Protein AF-A0AA39RVF6-F1 (afdb_monomer)

Secondary structure (DSSP, 8-state):
-HHHHHHHTT-S-EEEEPSSSS------S-S-TT--HHHHHT--S-EEEE-HHHHHHHHHHHHTT--------------HHHHHHHHHHHHHHHHHHHTSS---

Structure (mmCIF, N/CA/C/O backbone):
data_AF-A0AA39RVF6-F1
#
_entry.id   AF-A0AA39RVF6-F1
#
loop_
_atom_site.group_PDB
_atom_site.id
_atom_site.type_symbol
_atom_site.label_atom_id
_atom_site.label_alt_id
_atom_site.label_comp_id
_atom_site.label_asym_id
_atom_site.label_entity_id
_atom_site.label_seq_id
_atom_site.pdbx_PDB_ins_code
_atom_site.Cartn_x
_atom_site.Cartn_y
_atom_site.Cartn_z
_atom_site.occupancy
_atom_site.B_iso_or_equiv
_atom_site.auth_seq_id
_atom_site.auth_comp_id
_atom_site.auth_asym_id
_atom_site.auth_atom_id
_atom_site.pdbx_PDB_model_num
ATOM 1 N N . MET A 1 1 ? 10.473 -0.978 9.428 1.00 76.25 1 MET A N 1
ATOM 2 C CA . MET A 1 1 ? 9.932 -2.359 9.537 1.00 76.25 1 MET A CA 1
ATOM 3 C C . MET A 1 1 ? 8.541 -2.607 8.915 1.00 76.25 1 MET A C 1
ATOM 5 O O . MET A 1 1 ? 8.149 -3.766 8.810 1.00 76.25 1 MET A O 1
ATOM 9 N N . LYS A 1 2 ? 7.769 -1.599 8.464 1.00 85.81 2 LYS A N 1
ATOM 10 C CA . LYS A 1 2 ? 6.382 -1.802 7.964 1.00 85.81 2 LYS A CA 1
ATOM 11 C C . LYS A 1 2 ? 6.262 -2.789 6.784 1.00 85.81 2 LYS A C 1
ATOM 13 O O . LYS A 1 2 ? 5.472 -3.728 6.853 1.00 85.81 2 LYS A O 1
ATOM 18 N N . ALA A 1 3 ? 7.057 -2.604 5.728 1.00 86.69 3 ALA A N 1
ATOM 19 C CA . ALA A 1 3 ? 6.993 -3.439 4.524 1.00 86.69 3 ALA A CA 1
ATOM 20 C C . ALA A 1 3 ? 7.437 -4.892 4.773 1.00 86.69 3 ALA A C 1
ATOM 22 O O . ALA A 1 3 ? 6.792 -5.822 4.297 1.00 86.69 3 ALA A O 1
ATOM 23 N N . TRP A 1 4 ? 8.473 -5.096 5.595 1.00 87.38 4 TRP A N 1
ATOM 24 C CA . TRP A 1 4 ? 8.926 -6.429 6.004 1.00 87.38 4 TRP A CA 1
ATOM 25 C C . TRP A 1 4 ? 7.818 -7.233 6.691 1.00 87.38 4 TRP A C 1
ATOM 27 O O . TRP A 1 4 ? 7.553 -8.380 6.327 1.00 87.38 4 TRP A O 1
ATOM 37 N N . ASN A 1 5 ? 7.123 -6.612 7.648 1.00 89.94 5 ASN A N 1
ATOM 38 C CA . ASN A 1 5 ? 6.033 -7.260 8.372 1.00 89.94 5 ASN A CA 1
ATOM 39 C C . ASN A 1 5 ? 4.859 -7.597 7.445 1.00 89.94 5 ASN A C 1
ATOM 41 O O . ASN A 1 5 ? 4.317 -8.698 7.524 1.00 89.94 5 ASN A O 1
ATOM 45 N N . ALA A 1 6 ? 4.500 -6.689 6.532 1.00 91.75 6 ALA A N 1
ATOM 46 C CA . ALA A 1 6 ? 3.460 -6.948 5.539 1.00 91.75 6 ALA A CA 1
ATOM 47 C C . ALA A 1 6 ? 3.828 -8.125 4.620 1.00 91.75 6 ALA A C 1
ATOM 49 O O . ALA A 1 6 ? 3.009 -9.020 4.414 1.00 91.75 6 ALA A O 1
ATOM 50 N N . GLN A 1 7 ? 5.075 -8.183 4.146 1.00 93.50 7 GLN A N 1
ATOM 51 C CA . GLN A 1 7 ? 5.573 -9.288 3.325 1.00 93.50 7 GLN A CA 1
ATOM 52 C C . GLN A 1 7 ? 5.521 -10.626 4.068 1.00 93.50 7 GLN A C 1
ATOM 54 O O . GLN A 1 7 ? 5.035 -11.616 3.526 1.00 93.50 7 GLN A O 1
ATOM 59 N N . LYS A 1 8 ? 5.977 -10.673 5.327 1.00 92.19 8 LYS A N 1
ATOM 60 C CA . LYS A 1 8 ? 5.894 -11.889 6.156 1.00 92.19 8 LYS A CA 1
ATOM 61 C C . LYS A 1 8 ? 4.451 -12.311 6.445 1.00 92.19 8 LYS A C 1
ATOM 63 O O . LYS A 1 8 ? 4.205 -13.499 6.622 1.00 92.19 8 LYS A O 1
ATOM 68 N N . GLY A 1 9 ? 3.512 -11.366 6.438 1.00 94.50 9 GLY A N 1
ATOM 69 C CA . GLY A 1 9 ? 2.071 -11.617 6.513 1.00 94.50 9 GLY A CA 1
ATOM 70 C C . GLY A 1 9 ? 1.424 -12.082 5.202 1.00 94.50 9 GLY A C 1
ATOM 71 O O . GLY A 1 9 ? 0.217 -12.302 5.185 1.00 94.50 9 GLY A O 1
ATOM 72 N N . GLY A 1 10 ? 2.187 -12.226 4.113 1.00 94.81 10 GLY A N 1
ATOM 73 C CA . GLY A 1 10 ? 1.674 -12.662 2.811 1.00 94.81 10 GLY A CA 1
ATOM 74 C C . GLY A 1 10 ? 1.009 -11.556 1.988 1.00 94.81 10 GLY A C 1
ATOM 75 O O . GLY A 1 10 ? 0.287 -11.860 1.039 1.00 94.81 10 GLY A O 1
ATOM 76 N N . ALA A 1 11 ? 1.226 -10.281 2.328 1.00 94.94 11 ALA A N 1
ATOM 77 C CA . ALA A 1 11 ? 0.740 -9.172 1.513 1.00 94.94 11 ALA A CA 1
ATOM 78 C C . ALA A 1 11 ? 1.446 -9.148 0.148 1.00 94.94 11 ALA A C 1
ATOM 80 O O . ALA A 1 11 ? 2.654 -9.352 0.067 1.00 94.94 11 ALA A O 1
ATOM 81 N N . ALA A 1 12 ? 0.700 -8.847 -0.918 1.00 93.75 12 ALA A N 1
ATOM 82 C CA . ALA A 1 12 ? 1.257 -8.690 -2.264 1.00 93.75 12 ALA A CA 1
ATOM 83 C C . ALA A 1 12 ? 1.882 -7.301 -2.501 1.00 93.75 12 ALA A C 1
ATOM 85 O O . ALA A 1 12 ? 2.731 -7.150 -3.371 1.00 93.75 12 ALA A O 1
ATOM 86 N N . ALA A 1 13 ? 1.450 -6.295 -1.737 1.00 92.75 13 ALA A N 1
ATOM 87 C CA . ALA A 1 13 ? 1.946 -4.922 -1.754 1.00 92.75 13 ALA A CA 1
ATOM 88 C C . ALA A 1 13 ? 1.571 -4.226 -0.435 1.00 92.75 13 ALA A C 1
ATOM 90 O O . ALA A 1 13 ? 0.684 -4.694 0.288 1.00 92.75 13 ALA A O 1
ATOM 91 N N . ILE A 1 14 ? 2.211 -3.095 -0.133 1.00 92.50 14 ILE A N 1
ATOM 92 C CA . ILE A 1 14 ? 1.883 -2.257 1.027 1.00 92.50 14 ILE A CA 1
ATOM 93 C C . ILE A 1 14 ? 1.653 -0.800 0.616 1.00 92.50 14 ILE A C 1
ATOM 95 O O . ILE A 1 14 ? 2.479 -0.182 -0.053 1.00 92.50 14 ILE A O 1
ATOM 99 N N . LEU A 1 15 ? 0.536 -0.237 1.082 1.00 92.94 15 LEU A N 1
ATOM 100 C CA . LEU A 1 15 ? 0.300 1.203 1.088 1.00 92.94 15 LEU A CA 1
ATOM 101 C C . LEU A 1 15 ? 0.470 1.720 2.511 1.00 92.94 15 LEU A C 1
ATOM 103 O O . LEU A 1 15 ? -0.203 1.254 3.433 1.00 92.94 15 LEU A O 1
ATOM 107 N N . VAL A 1 16 ? 1.367 2.678 2.694 1.00 91.88 16 VAL A N 1
ATOM 108 C CA . VAL A 1 16 ? 1.564 3.362 3.971 1.00 91.88 16 VAL A CA 1
ATOM 109 C C . VAL A 1 16 ? 0.850 4.698 3.869 1.00 91.88 16 VAL A C 1
ATOM 111 O O . VAL A 1 16 ? 1.192 5.505 3.017 1.00 91.88 16 VAL A O 1
ATOM 114 N N . ALA A 1 17 ? -0.172 4.918 4.693 1.00 92.56 17 ALA A N 1
ATOM 115 C CA . ALA A 1 17 ? -0.851 6.205 4.739 1.00 92.56 17 ALA A CA 1
ATOM 116 C C . ALA A 1 17 ? -0.111 7.167 5.667 1.00 92.56 17 ALA A C 1
ATOM 118 O O . ALA A 1 17 ? 0.282 6.775 6.769 1.00 92.56 17 ALA A O 1
ATOM 119 N N . ASP A 1 18 ? 0.024 8.406 5.211 1.00 91.06 18 ASP A N 1
ATOM 120 C CA . ASP A 1 18 ? 0.468 9.533 6.022 1.00 91.06 18 ASP A CA 1
ATOM 121 C C . ASP A 1 18 ? -0.455 9.734 7.242 1.00 91.06 18 ASP A C 1
ATOM 123 O O . ASP A 1 18 ? -1.658 9.435 7.194 1.00 91.06 18 ASP A O 1
ATOM 127 N N . ASP A 1 19 ? 0.102 10.220 8.348 1.00 91.00 19 ASP A N 1
ATOM 128 C CA . ASP A 1 19 ? -0.631 10.546 9.570 1.00 91.00 19 ASP A CA 1
ATOM 129 C C . ASP A 1 19 ? -1.105 12.008 9.613 1.00 91.00 19 ASP A C 1
ATOM 131 O O . ASP A 1 19 ? -1.997 12.340 10.406 1.00 91.00 19 ASP A O 1
ATOM 135 N N . LYS A 1 20 ? -0.613 12.857 8.701 1.00 88.94 20 LYS A N 1
ATOM 136 C CA . LYS A 1 20 ? -0.969 14.276 8.574 1.00 88.94 20 LYS A CA 1
ATOM 137 C C . LYS A 1 20 ? -1.601 14.607 7.225 1.00 88.94 20 LYS A C 1
ATOM 139 O O . LYS A 1 20 ? -1.516 13.877 6.242 1.00 88.94 20 LYS A O 1
ATOM 144 N N . ILE A 1 21 ? -2.311 15.736 7.192 1.00 90.31 21 ILE A N 1
ATOM 145 C CA . ILE A 1 21 ? -2.839 16.312 5.949 1.00 90.31 21 ILE A CA 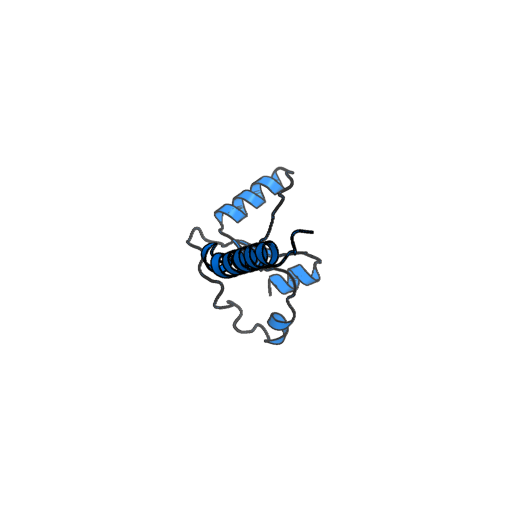1
ATOM 146 C C . ILE A 1 21 ? -1.793 17.292 5.422 1.00 90.31 21 ILE A C 1
ATOM 148 O O . ILE A 1 21 ? -1.863 18.490 5.692 1.00 90.31 21 ILE A O 1
ATOM 152 N N . GLU A 1 22 ? -0.818 16.766 4.691 1.00 86.62 22 GLU A N 1
ATOM 153 C CA . GLU A 1 22 ? 0.276 17.531 4.094 1.00 86.62 22 GLU A CA 1
ATOM 154 C C . GLU A 1 22 ? 0.642 16.987 2.701 1.00 86.62 22 GLU A C 1
ATOM 156 O O . GLU A 1 22 ? 0.173 15.909 2.315 1.00 86.62 22 GLU A O 1
ATOM 161 N N . PRO A 1 23 ? 1.389 17.751 1.879 1.00 85.94 23 PRO A N 1
ATOM 162 C CA . PRO A 1 23 ? 1.960 17.215 0.651 1.00 85.94 23 PRO A CA 1
ATOM 163 C C . PRO A 1 23 ? 2.839 16.004 0.960 1.00 85.94 23 PRO A C 1
ATOM 165 O O . PRO A 1 23 ? 3.614 16.036 1.911 1.00 85.94 23 PRO A O 1
ATOM 168 N N . LEU A 1 24 ? 2.750 14.968 0.122 1.00 82.50 24 LEU A N 1
ATOM 169 C CA . LEU A 1 24 ? 3.620 13.806 0.246 1.00 82.50 24 LEU A CA 1
ATOM 170 C C . LEU A 1 24 ? 5.071 14.238 0.054 1.00 82.50 24 LEU A C 1
ATOM 172 O O . LEU A 1 24 ? 5.454 14.678 -1.032 1.00 82.50 24 LEU A O 1
ATOM 176 N N . ILE A 1 25 ? 5.863 14.107 1.110 1.00 75.75 25 ILE A N 1
ATOM 177 C CA . ILE A 1 25 ? 7.316 14.186 1.022 1.00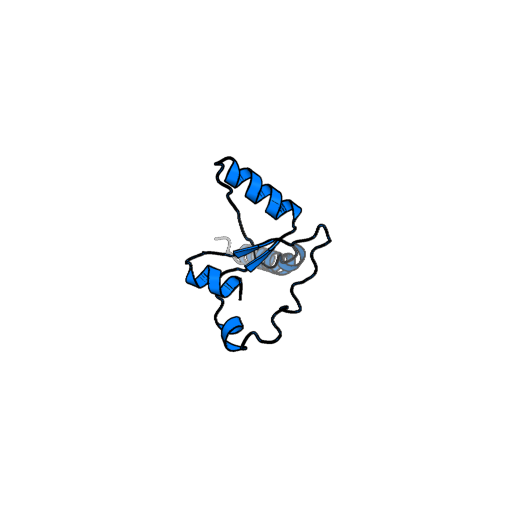 75.75 25 ILE A CA 1
ATOM 178 C C . ILE A 1 25 ? 7.861 12.808 0.646 1.00 75.75 25 ILE A C 1
ATOM 180 O O . ILE A 1 25 ? 7.265 11.777 0.966 1.00 75.75 25 ILE A O 1
ATOM 184 N N . THR A 1 26 ? 8.965 12.781 -0.098 1.00 65.06 26 THR A N 1
ATOM 185 C CA . THR A 1 26 ? 9.643 11.533 -0.443 1.00 65.06 26 THR A CA 1
ATOM 186 C C . THR A 1 26 ? 10.044 10.811 0.837 1.00 65.06 26 THR A C 1
ATOM 188 O O . THR A 1 26 ? 10.499 11.427 1.801 1.00 65.06 26 THR A O 1
ATOM 191 N N . MET A 1 27 ? 9.871 9.488 0.855 1.00 62.34 27 MET A N 1
ATOM 192 C CA . MET A 1 27 ? 10.357 8.637 1.941 1.00 62.34 27 MET A CA 1
ATOM 193 C C . MET A 1 27 ? 11.886 8.478 1.830 1.00 62.34 27 MET A C 1
ATOM 195 O O . MET A 1 27 ? 12.391 7.366 1.718 1.00 62.34 27 MET A O 1
ATOM 199 N N . ASP A 1 28 ? 12.619 9.594 1.776 1.00 57.09 28 ASP A N 1
ATOM 200 C CA . ASP A 1 28 ? 14.073 9.633 1.552 1.00 57.09 28 ASP A CA 1
ATOM 201 C C . ASP A 1 28 ? 14.866 9.270 2.811 1.00 57.09 28 ASP A C 1
ATOM 203 O O . ASP A 1 28 ? 16.024 8.864 2.730 1.00 57.09 28 ASP A O 1
ATOM 207 N N . THR A 1 29 ? 14.239 9.364 3.982 1.00 51.62 29 THR A N 1
ATOM 208 C CA . THR A 1 29 ? 14.833 8.959 5.256 1.00 51.62 29 THR A CA 1
ATOM 209 C C . THR A 1 29 ? 13.917 7.966 5.952 1.00 51.62 29 THR A C 1
ATOM 211 O O . THR A 1 29 ? 12.850 8.373 6.412 1.00 51.62 29 THR A O 1
ATOM 214 N N . PRO A 1 30 ? 14.292 6.678 6.060 1.00 57.28 30 PRO A N 1
ATOM 215 C CA . PRO A 1 30 ? 13.581 5.779 6.954 1.00 57.28 30 PRO A CA 1
ATOM 216 C C . PRO A 1 30 ? 13.707 6.331 8.379 1.00 57.28 30 PRO A C 1
ATOM 218 O O . PRO A 1 30 ? 14.820 6.540 8.856 1.00 57.28 30 PRO A O 1
ATOM 221 N N . GLU A 1 31 ? 12.594 6.555 9.084 1.00 55.91 31 GLU A N 1
ATOM 222 C CA . GLU A 1 31 ? 12.632 7.049 10.474 1.00 55.91 31 GLU A CA 1
ATOM 223 C C . GLU A 1 31 ? 13.246 6.033 11.457 1.00 55.91 31 GLU A C 1
ATOM 225 O O . GLU A 1 31 ? 13.465 6.328 12.631 1.00 55.91 31 GLU A O 1
ATOM 230 N N . GLU A 1 32 ? 13.537 4.820 10.989 1.00 54.62 32 GLU A N 1
ATOM 231 C CA . GLU A 1 32 ? 14.238 3.795 11.746 1.00 54.62 32 GLU A CA 1
ATOM 232 C C . GLU A 1 32 ? 15.749 3.899 11.485 1.00 54.62 32 GLU A C 1
ATOM 234 O O . GLU A 1 32 ? 16.304 3.193 10.646 1.00 54.62 32 GLU A O 1
ATOM 239 N N . GLU A 1 33 ? 16.423 4.742 12.273 1.00 48.72 33 GLU A N 1
ATOM 240 C CA . GLU A 1 33 ? 17.892 4.900 12.350 1.00 48.72 33 GLU A CA 1
ATOM 241 C C . GLU A 1 33 ? 18.645 3.574 12.649 1.00 48.72 33 GLU A C 1
ATOM 243 O O . GLU A 1 33 ? 19.866 3.511 12.564 1.00 48.72 33 GLU A O 1
ATOM 248 N N . ASN A 1 34 ? 17.907 2.499 12.965 1.00 50.38 34 ASN A N 1
ATOM 249 C CA . ASN A 1 34 ? 18.385 1.144 13.263 1.00 50.38 34 ASN A CA 1
ATOM 250 C C . ASN A 1 34 ? 17.771 0.067 12.345 1.00 50.38 34 ASN A C 1
ATOM 252 O O . ASN A 1 34 ? 17.629 -1.088 12.749 1.00 50.38 34 ASN A O 1
ATOM 256 N N . ALA A 1 35 ? 17.336 0.411 11.131 1.00 53.75 35 ALA A N 1
ATOM 257 C CA . ALA A 1 35 ? 17.006 -0.620 10.154 1.00 53.75 35 ALA A CA 1
ATOM 258 C C . ALA A 1 35 ? 18.318 -1.265 9.684 1.00 53.75 35 ALA A C 1
ATOM 260 O O . ALA A 1 35 ? 19.019 -0.687 8.854 1.00 53.75 35 ALA A O 1
ATOM 261 N N . ASP A 1 36 ? 18.662 -2.442 10.230 1.00 55.81 36 ASP A N 1
ATOM 262 C CA . ASP A 1 36 ? 19.793 -3.235 9.735 1.00 55.81 36 ASP A CA 1
ATOM 263 C C . ASP A 1 36 ? 19.718 -3.268 8.202 1.00 55.81 36 ASP A C 1
ATOM 265 O O . ASP A 1 36 ? 18.661 -3.551 7.628 1.00 55.81 36 ASP A O 1
ATOM 269 N N . ALA A 1 37 ? 20.824 -2.950 7.524 1.00 57.22 37 ALA A N 1
ATOM 270 C CA . ALA A 1 37 ? 20.883 -2.861 6.061 1.00 57.22 37 ALA A CA 1
ATOM 271 C C . ALA A 1 37 ? 20.382 -4.144 5.359 1.00 57.22 37 ALA A C 1
ATOM 273 O O . ALA A 1 37 ? 19.978 -4.114 4.196 1.00 57.22 37 ALA A O 1
ATOM 274 N N . GLU A 1 38 ? 20.366 -5.260 6.088 1.00 54.81 38 GLU A N 1
ATOM 275 C CA . GLU A 1 38 ? 19.821 -6.554 5.691 1.00 54.81 38 GLU A CA 1
ATOM 276 C C . GLU A 1 38 ? 18.286 -6.551 5.517 1.00 54.81 38 GLU A C 1
ATOM 278 O O . GLU A 1 38 ? 17.765 -7.257 4.654 1.00 54.81 38 GLU A O 1
ATOM 283 N N . TYR A 1 39 ? 17.535 -5.736 6.268 1.00 56.81 39 TYR A N 1
ATOM 284 C CA . TYR A 1 39 ? 16.074 -5.641 6.129 1.00 56.81 39 TYR A CA 1
ATOM 285 C C . TYR A 1 39 ? 15.654 -4.921 4.849 1.00 56.81 39 TYR A C 1
ATOM 287 O O . TYR A 1 39 ? 14.689 -5.338 4.210 1.00 56.81 39 TYR A O 1
ATOM 295 N N . LEU A 1 40 ? 16.365 -3.858 4.462 1.00 62.53 40 LEU A N 1
ATOM 296 C CA . LEU A 1 40 ? 16.046 -3.096 3.249 1.00 62.53 40 LEU A CA 1
ATOM 297 C C . LEU A 1 40 ? 16.316 -3.912 1.980 1.00 62.53 40 LEU A C 1
ATOM 299 O O . LEU A 1 40 ? 15.545 -3.831 1.030 1.00 62.53 40 LEU A O 1
ATOM 303 N N . GLN A 1 41 ? 17.358 -4.747 1.986 1.00 66.94 41 GLN A N 1
ATOM 304 C CA . GLN A 1 41 ? 17.719 -5.584 0.835 1.00 66.94 41 GLN A CA 1
ATOM 305 C C . GLN A 1 41 ? 16.750 -6.750 0.585 1.00 66.94 41 GLN A C 1
ATOM 307 O O . GLN A 1 41 ? 16.728 -7.296 -0.514 1.00 66.94 41 GLN A O 1
ATOM 312 N N . ASN A 1 42 ? 15.939 -7.132 1.578 1.00 79.88 42 ASN A N 1
ATOM 313 C CA . ASN A 1 42 ? 15.077 -8.316 1.507 1.00 79.88 42 ASN A CA 1
ATOM 314 C C . ASN A 1 42 ? 13.575 -8.002 1.345 1.00 79.88 42 ASN A C 1
ATOM 316 O O . ASN A 1 42 ? 12.745 -8.920 1.362 1.00 79.88 42 ASN A O 1
ATOM 320 N N . ILE A 1 43 ? 13.199 -6.729 1.199 1.00 84.25 43 ILE A N 1
ATOM 321 C CA . ILE A 1 43 ? 11.828 -6.340 0.846 1.00 84.25 43 ILE A CA 1
ATOM 322 C C . ILE A 1 43 ? 11.668 -6.485 -0.669 1.00 84.25 43 ILE A C 1
ATOM 324 O O . ILE A 1 43 ? 12.350 -5.822 -1.443 1.00 84.25 43 ILE A O 1
ATOM 328 N N . THR A 1 44 ? 10.757 -7.358 -1.088 1.00 88.75 44 THR A N 1
ATOM 329 C CA . THR A 1 44 ? 10.474 -7.662 -2.497 1.00 88.75 44 THR A CA 1
ATOM 330 C C . THR A 1 44 ? 9.073 -7.237 -2.926 1.00 88.75 44 THR A C 1
ATOM 332 O O . THR A 1 44 ? 8.794 -7.191 -4.123 1.00 88.75 44 THR A O 1
ATOM 335 N N . ILE A 1 45 ? 8.188 -6.918 -1.976 1.00 90.94 45 ILE A N 1
ATOM 336 C CA . ILE A 1 45 ? 6.846 -6.415 -2.285 1.00 90.94 45 ILE A CA 1
ATOM 337 C C . ILE A 1 45 ? 6.880 -4.914 -2.613 1.00 90.94 45 ILE A C 1
ATOM 339 O O . ILE A 1 45 ? 7.604 -4.163 -1.953 1.00 90.94 45 ILE A O 1
ATOM 343 N N . PRO A 1 46 ? 6.066 -4.438 -3.572 1.00 89.75 46 PRO A N 1
ATOM 344 C CA . PRO A 1 46 ? 5.923 -3.013 -3.833 1.00 89.75 46 PRO A CA 1
ATOM 345 C C . PRO A 1 46 ? 5.433 -2.261 -2.589 1.00 89.75 46 PRO A C 1
ATOM 347 O O . PRO A 1 46 ? 4.487 -2.692 -1.920 1.00 89.75 46 PRO A O 1
ATOM 350 N N . SER A 1 47 ? 6.046 -1.111 -2.309 1.00 88.38 47 SER A N 1
ATOM 351 C CA . SER A 1 47 ? 5.655 -0.214 -1.221 1.00 88.38 47 SER A CA 1
ATOM 352 C C . SER A 1 47 ? 5.437 1.203 -1.732 1.00 88.38 47 SER A C 1
ATOM 354 O O . SER A 1 47 ? 6.319 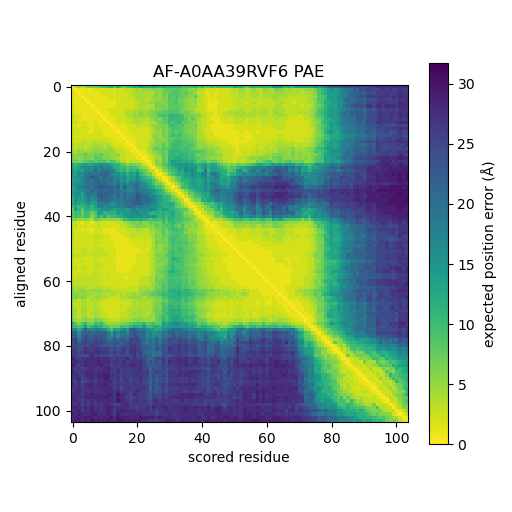1.748 -2.391 1.00 88.38 47 SER A O 1
ATOM 356 N N . ALA A 1 48 ? 4.305 1.815 -1.386 1.00 88.69 48 ALA A N 1
ATOM 357 C CA . ALA A 1 48 ? 4.006 3.203 -1.731 1.00 88.69 48 ALA A CA 1
ATOM 358 C C . ALA A 1 48 ? 3.509 3.989 -0.512 1.00 88.69 48 ALA A C 1
ATOM 360 O O . ALA A 1 48 ? 2.721 3.483 0.292 1.00 88.69 48 ALA A O 1
ATOM 361 N N . LEU A 1 49 ? 3.959 5.239 -0.396 1.00 89.06 49 LEU A N 1
ATOM 362 C CA . LEU A 1 49 ? 3.407 6.218 0.534 1.00 89.06 49 LEU A CA 1
ATOM 363 C C . LEU A 1 49 ? 2.188 6.882 -0.123 1.00 89.06 49 LEU A C 1
ATOM 365 O O . LEU A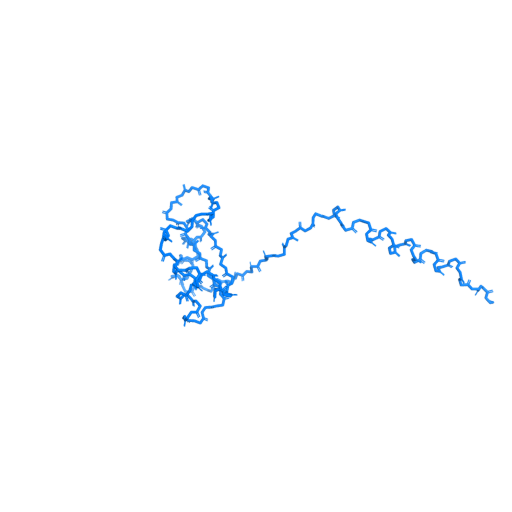 1 49 ? 2.255 7.307 -1.276 1.00 89.06 49 LEU A O 1
ATOM 369 N N . ILE A 1 50 ? 1.070 6.952 0.595 1.00 92.81 50 ILE A N 1
ATOM 370 C CA . ILE A 1 50 ? -0.175 7.581 0.141 1.00 92.81 50 ILE A CA 1
ATOM 371 C C . ILE A 1 50 ? -0.607 8.670 1.116 1.00 92.81 50 ILE A C 1
ATOM 373 O O . ILE A 1 50 ? -0.293 8.617 2.304 1.00 92.81 50 ILE A O 1
ATOM 377 N N . SER A 1 51 ? -1.376 9.645 0.632 1.00 94.06 51 SER A N 1
ATOM 378 C CA . SER A 1 51 ? -1.873 10.717 1.493 1.00 94.06 51 SER A CA 1
ATOM 379 C C . SER A 1 51 ? -2.820 10.177 2.565 1.00 94.06 51 SER A C 1
ATOM 381 O O . SER A 1 51 ? -3.544 9.194 2.353 1.00 94.06 51 SER A O 1
ATOM 383 N N . LYS A 1 52 ? -2.894 10.883 3.697 1.00 94.69 52 LYS A N 1
ATOM 384 C CA . LYS A 1 52 ? -3.869 10.584 4.749 1.00 94.69 52 LYS A CA 1
ATOM 385 C C . LYS A 1 52 ? -5.300 10.553 4.215 1.00 94.69 52 LYS A C 1
ATOM 387 O O . LYS A 1 52 ? -6.064 9.653 4.548 1.00 94.69 52 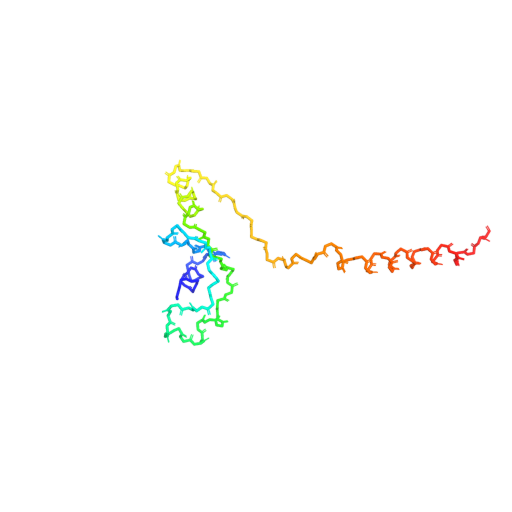LYS A O 1
ATOM 392 N N . SER A 1 53 ? -5.663 11.507 3.355 1.00 96.06 53 SER A N 1
ATOM 393 C CA . SER A 1 53 ? -7.014 11.604 2.790 1.00 96.06 53 SER A CA 1
ATOM 394 C C . SER A 1 53 ? -7.389 10.392 1.932 1.00 96.06 53 SER A C 1
ATOM 396 O O . SER A 1 53 ? -8.517 9.899 2.030 1.00 96.06 53 SER A O 1
ATOM 398 N N . LEU A 1 54 ? -6.451 9.872 1.132 1.00 96.38 54 LEU A N 1
ATOM 399 C CA . LEU A 1 54 ? -6.660 8.648 0.362 1.00 96.38 54 LEU A CA 1
ATOM 400 C C . LEU A 1 54 ? -6.766 7.433 1.291 1.00 96.38 54 LEU A C 1
ATOM 402 O O . LEU A 1 54 ? -7.700 6.643 1.158 1.00 96.38 54 LEU A O 1
ATOM 406 N N . GLY A 1 55 ? -5.870 7.321 2.275 1.00 96.56 55 GLY A N 1
ATOM 407 C CA . GLY A 1 55 ? -5.904 6.249 3.273 1.00 96.56 55 GLY A CA 1
ATOM 408 C C . GLY A 1 55 ? -7.213 6.210 4.070 1.00 96.56 55 GLY A C 1
ATOM 409 O O . GLY A 1 55 ? -7.796 5.140 4.248 1.00 96.56 55 GLY A O 1
ATOM 410 N N . ASP A 1 56 ? -7.714 7.366 4.504 1.00 97.62 56 ASP A N 1
ATOM 411 C CA . ASP A 1 56 ? -8.988 7.491 5.219 1.00 97.62 56 ASP A CA 1
ATOM 412 C C . ASP A 1 56 ? -10.180 7.116 4.327 1.00 97.62 56 ASP A C 1
ATOM 414 O O . ASP A 1 56 ? -11.109 6.448 4.784 1.00 97.62 56 ASP A O 1
ATOM 418 N N . SER A 1 57 ? -10.136 7.482 3.042 1.00 97.44 57 SER A N 1
ATOM 419 C CA . SER A 1 57 ? -11.176 7.120 2.070 1.00 97.44 57 SER A CA 1
ATOM 420 C C . SER A 1 57 ? -11.235 5.607 1.842 1.00 97.44 57 SER A C 1
ATOM 422 O O . SER A 1 57 ? -12.316 5.022 1.902 1.00 97.44 57 SER A O 1
ATOM 424 N N . ILE A 1 58 ? -10.077 4.953 1.678 1.00 97.62 58 ILE A N 1
ATOM 425 C CA . ILE A 1 58 ? -9.977 3.490 1.552 1.00 97.62 58 ILE A CA 1
ATOM 426 C C . ILE A 1 58 ? -10.520 2.809 2.811 1.00 97.62 58 ILE A C 1
ATOM 428 O O . ILE A 1 58 ? -11.368 1.923 2.715 1.00 97.62 58 ILE A O 1
ATOM 432 N N . LYS A 1 59 ? -10.076 3.242 4.000 1.00 96.81 59 LYS A N 1
ATOM 433 C CA . LYS A 1 59 ? -10.559 2.695 5.278 1.00 96.81 59 LYS A CA 1
ATOM 434 C C . LYS A 1 59 ? -12.074 2.809 5.388 1.00 96.81 59 LYS A C 1
ATOM 436 O O . LYS A 1 59 ? -12.719 1.830 5.746 1.00 96.81 59 LYS A O 1
ATOM 441 N N . LYS A 1 60 ? -12.642 3.967 5.043 1.00 97.81 60 LYS A N 1
ATOM 442 C CA . LYS A 1 60 ? -14.089 4.197 5.086 1.00 97.81 60 LYS A CA 1
ATOM 443 C C . LYS A 1 60 ? -14.853 3.216 4.189 1.00 97.81 60 LYS A C 1
ATOM 445 O O . LYS A 1 60 ? -15.788 2.585 4.678 1.00 97.81 60 LYS A O 1
ATOM 450 N N . SER A 1 61 ? -14.440 3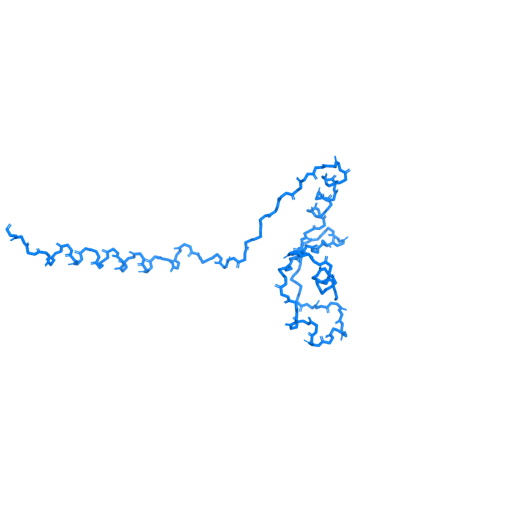.040 2.932 1.00 97.62 61 SER A N 1
ATOM 451 C CA . SER A 1 61 ? -15.060 2.064 2.018 1.00 97.62 61 SER A CA 1
ATOM 452 C C . SER A 1 61 ? -14.970 0.632 2.552 1.00 97.62 61 SER A C 1
ATOM 454 O O . SER A 1 61 ? -15.983 -0.062 2.629 1.00 97.62 61 SER A O 1
ATOM 456 N N . LEU A 1 62 ? -13.795 0.214 3.034 1.00 97.38 62 LEU A N 1
ATOM 457 C CA . LEU A 1 62 ? -13.608 -1.126 3.604 1.00 97.38 62 LEU A CA 1
ATOM 458 C C . LEU A 1 62 ? -14.473 -1.351 4.855 1.00 97.38 62 LEU A C 1
ATOM 460 O O . LEU A 1 62 ? -15.080 -2.409 5.000 1.00 97.38 62 LEU A O 1
ATOM 464 N N . THR A 1 63 ? -14.590 -0.356 5.743 1.00 97.69 63 THR A N 1
ATOM 465 C CA . THR A 1 63 ? -15.487 -0.445 6.913 1.00 97.69 63 THR A CA 1
ATOM 466 C C . THR A 1 63 ? -16.964 -0.503 6.532 1.00 97.69 63 THR A C 1
ATOM 468 O O . THR A 1 63 ? -17.766 -1.034 7.295 1.00 97.69 63 THR A O 1
ATOM 471 N N . GLY A 1 64 ? -17.322 0.008 5.351 1.00 96.62 64 GLY A N 1
ATOM 472 C CA . GLY A 1 64 ? -18.658 -0.114 4.768 1.00 96.62 64 GLY A CA 1
ATOM 473 C C . GLY A 1 64 ? -18.945 -1.483 4.142 1.00 96.62 64 GLY A C 1
ATOM 474 O O . GLY A 1 64 ? -20.061 -1.707 3.685 1.00 96.62 64 GLY A O 1
ATOM 475 N N . GLY A 1 65 ? -17.969 -2.400 4.121 1.00 97.38 65 GLY A N 1
ATOM 476 C CA . GLY A 1 65 ? -18.087 -3.715 3.486 1.00 97.38 65 GLY A CA 1
ATOM 477 C C . GLY A 1 65 ? -17.844 -3.705 1.974 1.00 97.38 65 GLY A C 1
ATOM 478 O O . GLY A 1 65 ? -18.084 -4.712 1.311 1.00 97.38 65 GLY A O 1
ATOM 479 N N . GLU A 1 66 ? -17.374 -2.587 1.417 1.00 97.38 66 GLU A N 1
ATOM 480 C CA . GLU A 1 66 ? -17.030 -2.482 0.001 1.00 97.38 66 GLU A CA 1
ATOM 481 C C . GLU A 1 66 ? -15.662 -3.117 -0.273 1.00 97.38 66 GLU A C 1
ATOM 483 O O . GLU A 1 66 ? -14.749 -3.063 0.554 1.00 97.38 66 GLU A O 1
ATOM 488 N N . MET A 1 67 ? -15.488 -3.676 -1.471 1.00 96.12 67 MET A N 1
ATOM 489 C CA . MET A 1 67 ? -14.163 -4.042 -1.969 1.00 96.12 67 MET A CA 1
ATOM 490 C C . MET A 1 67 ? -13.521 -2.850 -2.671 1.00 96.12 67 MET A C 1
ATOM 492 O O . MET A 1 67 ? -14.132 -2.223 -3.535 1.00 96.12 67 MET A O 1
ATOM 496 N N . VAL A 1 68 ? -12.258 -2.586 -2.346 1.00 95.88 68 VAL A N 1
ATOM 497 C CA . VAL A 1 68 ? -11.445 -1.565 -3.012 1.00 95.88 68 VAL A CA 1
ATOM 498 C C . VAL A 1 68 ? -10.435 -2.263 -3.917 1.00 95.88 68 VAL A C 1
ATOM 500 O O . VAL A 1 68 ? -9.577 -2.999 -3.435 1.00 95.88 68 VAL A O 1
ATOM 503 N N . ASN A 1 69 ? -10.535 -2.033 -5.227 1.00 94.75 69 ASN A N 1
ATOM 504 C CA . ASN A 1 69 ? -9.566 -2.530 -6.202 1.00 94.75 69 ASN A CA 1
ATOM 505 C C . ASN A 1 69 ? -8.535 -1.444 -6.525 1.00 94.75 69 ASN A C 1
ATOM 507 O O . ASN A 1 69 ? -8.906 -0.294 -6.758 1.00 94.75 69 ASN A O 1
ATOM 511 N N . MET A 1 70 ? -7.253 -1.804 -6.564 1.00 91.56 70 MET A N 1
ATOM 512 C CA . MET A 1 70 ? -6.156 -0.861 -6.791 1.00 91.56 70 MET A CA 1
ATOM 513 C C . MET A 1 70 ? -5.212 -1.394 -7.863 1.00 91.56 70 MET A C 1
ATOM 515 O O . MET A 1 70 ? -4.857 -2.569 -7.851 1.00 91.56 70 MET A O 1
ATOM 519 N N . ASN A 1 71 ? -4.797 -0.511 -8.770 1.00 91.62 71 ASN A N 1
ATOM 520 C CA . ASN A 1 71 ? -3.750 -0.782 -9.746 1.00 91.62 71 ASN A CA 1
ATOM 521 C C . ASN A 1 71 ? -2.512 0.035 -9.373 1.00 91.62 71 ASN A C 1
ATOM 523 O O . ASN A 1 71 ? -2.617 1.248 -9.192 1.00 91.62 71 ASN A O 1
ATOM 527 N N . LEU A 1 72 ? -1.364 -0.627 -9.252 1.00 89.19 72 LEU A N 1
ATOM 528 C CA . LEU A 1 72 ? -0.079 0.014 -8.994 1.00 89.19 72 LEU A CA 1
ATOM 529 C C . LEU A 1 72 ? 0.750 -0.062 -10.268 1.00 89.19 72 LEU A C 1
ATOM 531 O O . LEU A 1 72 ? 1.047 -1.153 -10.745 1.00 89.19 72 LEU A O 1
ATOM 535 N N . ASP A 1 73 ? 1.094 1.100 -10.807 1.00 86.69 73 ASP A N 1
ATOM 536 C CA . ASP A 1 73 ? 1.918 1.223 -12.000 1.00 86.69 73 ASP A CA 1
ATOM 537 C C . ASP A 1 73 ? 3.238 1.897 -11.620 1.00 86.69 73 ASP A C 1
ATOM 539 O 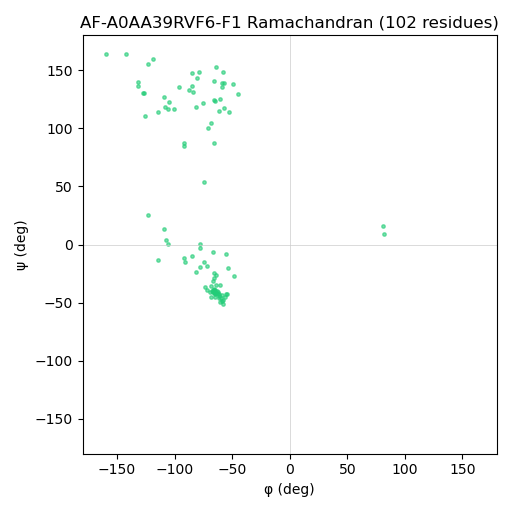O . ASP A 1 73 ? 3.263 3.040 -11.168 1.00 86.69 73 ASP A O 1
ATOM 543 N N . TRP A 1 74 ? 4.321 1.136 -11.742 1.00 77.19 74 TRP A N 1
ATOM 544 C CA . TRP A 1 74 ? 5.706 1.550 -11.495 1.00 77.19 74 TRP A CA 1
ATOM 545 C C . TRP A 1 74 ? 6.497 1.642 -12.797 1.00 77.19 74 TRP A C 1
ATOM 547 O O . TRP A 1 74 ? 7.729 1.680 -12.779 1.00 77.19 74 TRP A O 1
ATOM 557 N N . THR A 1 75 ? 5.819 1.613 -13.945 1.00 81.44 75 THR A N 1
ATOM 558 C CA . THR A 1 75 ? 6.495 1.932 -15.192 1.00 81.44 75 THR A CA 1
ATOM 559 C C . THR A 1 75 ? 6.918 3.394 -15.130 1.00 81.44 75 THR A C 1
ATOM 561 O O . THR A 1 75 ? 6.109 4.289 -14.890 1.00 81.44 75 THR A O 1
ATOM 564 N N . GLU A 1 76 ? 8.217 3.639 -15.310 1.00 64.12 76 GLU A N 1
ATOM 565 C CA . GLU A 1 76 ? 8.695 4.975 -15.641 1.00 64.12 76 GLU A CA 1
ATOM 566 C C . GLU A 1 76 ? 7.887 5.422 -16.855 1.00 64.12 76 GLU A C 1
ATOM 568 O O . GLU A 1 76 ? 7.966 4.801 -17.923 1.00 64.12 76 GLU A O 1
ATOM 573 N N . ALA A 1 77 ? 7.056 6.450 -16.681 1.00 59.25 77 ALA A N 1
ATOM 574 C CA . ALA A 1 77 ? 6.329 7.045 -17.782 1.00 59.25 77 ALA A CA 1
ATOM 575 C C . ALA A 1 77 ? 7.373 7.689 -18.693 1.00 59.25 77 ALA A C 1
ATOM 577 O O . ALA A 1 77 ? 7.712 8.859 -18.536 1.00 59.25 77 ALA A O 1
ATOM 578 N N . LEU A 1 78 ? 7.924 6.912 -19.628 1.00 56.69 78 LEU A N 1
ATOM 579 C CA . LEU A 1 78 ? 8.777 7.442 -20.675 1.00 56.69 78 LEU A CA 1
ATOM 580 C C . LEU A 1 78 ? 7.932 8.491 -21.400 1.00 56.69 78 LEU A C 1
ATOM 582 O O . LEU A 1 78 ? 6.883 8.127 -21.948 1.00 56.69 78 LEU A O 1
ATOM 586 N N . PRO A 1 79 ? 8.317 9.784 -21.395 1.00 62.00 79 PRO A N 1
ATOM 587 C CA . PRO A 1 79 ? 7.570 10.783 -22.134 1.00 62.00 79 PRO A CA 1
ATOM 588 C C . PRO A 1 79 ? 7.348 10.278 -23.556 1.00 62.00 79 PRO A C 1
ATOM 590 O O . PRO A 1 79 ? 8.275 9.746 -24.166 1.00 62.00 79 PRO A O 1
ATOM 593 N N . LEU A 1 80 ? 6.140 10.468 -24.100 1.00 58.94 80 LEU A N 1
ATOM 594 C CA . LEU A 1 80 ? 5.795 10.065 -25.473 1.00 58.94 80 LEU A CA 1
ATOM 595 C C . LEU A 1 80 ? 6.863 10.534 -26.492 1.00 58.94 80 LEU A C 1
ATOM 597 O O . LEU A 1 80 ? 7.093 9.897 -27.517 1.00 58.94 80 LEU A O 1
ATOM 601 N N . LEU A 1 81 ? 7.565 11.625 -26.160 1.00 60.59 81 LEU A N 1
ATOM 602 C CA . LEU A 1 81 ? 8.702 12.178 -26.889 1.00 60.59 81 LEU A CA 1
ATOM 603 C C . LEU A 1 81 ? 9.912 11.228 -27.025 1.00 60.59 81 LEU A C 1
ATOM 605 O O . LEU A 1 81 ? 10.574 11.253 -28.058 1.00 60.59 81 LEU A O 1
ATOM 60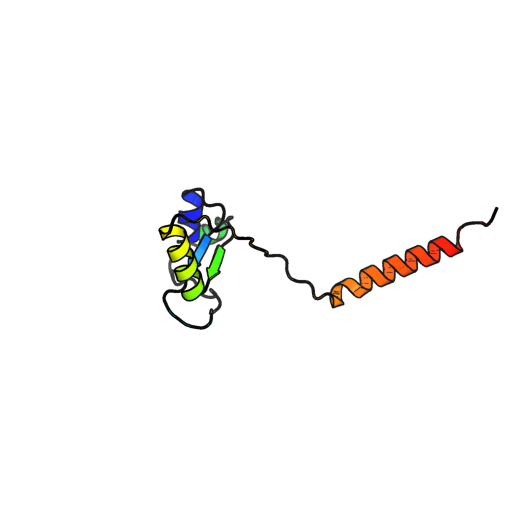9 N N . LEU A 1 82 ? 10.202 10.381 -26.030 1.00 58.50 82 LEU A N 1
ATOM 610 C CA . LEU A 1 82 ? 11.315 9.418 -26.060 1.00 58.50 82 LEU A CA 1
ATOM 611 C C . LEU A 1 82 ? 11.050 8.217 -26.979 1.00 58.50 82 LEU A C 1
ATOM 613 O O . LEU A 1 82 ? 11.990 7.513 -27.338 1.00 58.50 82 LEU A O 1
ATOM 617 N N . LEU A 1 83 ? 9.802 7.992 -27.402 1.00 59.53 83 LEU A N 1
ATOM 618 C CA . LEU A 1 83 ? 9.444 6.913 -28.333 1.00 59.53 83 LEU A CA 1
ATOM 619 C C . LEU A 1 83 ? 9.485 7.349 -29.808 1.00 59.53 83 LEU A C 1
ATOM 621 O O . LEU A 1 83 ? 9.530 6.498 -30.695 1.00 59.53 83 LEU A O 1
ATOM 625 N N . LEU A 1 84 ? 9.528 8.655 -30.097 1.00 65.38 84 LEU A N 1
ATOM 626 C CA . LEU A 1 84 ? 9.589 9.178 -31.469 1.00 65.38 84 LEU A CA 1
ATOM 627 C C . LEU A 1 84 ? 10.769 8.634 -32.302 1.00 65.38 84 LEU A C 1
ATOM 629 O O . LEU A 1 84 ? 10.525 8.278 -33.456 1.00 65.38 84 LEU A O 1
ATOM 633 N N . PRO A 1 85 ? 12.009 8.502 -31.782 1.00 65.69 85 PRO A N 1
ATOM 634 C CA . PRO A 1 85 ? 13.131 8.012 -32.587 1.00 65.69 85 PRO A CA 1
ATOM 635 C C . PRO A 1 85 ? 12.913 6.577 -33.089 1.00 65.69 85 PRO A C 1
ATOM 637 O O . PRO A 1 85 ? 13.118 6.299 -34.269 1.00 65.69 85 PRO A O 1
ATOM 640 N N . LEU A 1 86 ? 12.404 5.691 -32.222 1.00 61.56 86 LEU A N 1
ATOM 641 C CA . LEU A 1 86 ? 12.122 4.286 -32.543 1.00 61.56 86 LEU A CA 1
ATOM 642 C C . LEU A 1 86 ? 11.015 4.138 -33.596 1.00 61.56 86 LEU A C 1
ATOM 644 O O . LEU A 1 86 ? 11.121 3.306 -34.498 1.00 61.56 86 LEU A O 1
ATOM 648 N N . PHE A 1 87 ? 9.968 4.965 -33.528 1.00 59.03 87 PHE A N 1
ATOM 649 C CA . PHE A 1 87 ? 8.890 4.942 -34.522 1.00 59.03 87 PHE A CA 1
ATOM 650 C C . PHE A 1 87 ? 9.307 5.548 -35.868 1.00 59.03 87 PHE A C 1
ATOM 652 O O . PHE A 1 87 ? 8.913 5.029 -36.914 1.00 59.03 87 PHE A O 1
ATOM 659 N N . VAL A 1 88 ? 10.132 6.601 -35.868 1.00 63.34 88 VAL A N 1
ATOM 660 C CA . VAL A 1 88 ? 10.681 7.191 -37.101 1.00 63.34 88 VAL A CA 1
ATOM 661 C C . VAL A 1 88 ? 11.597 6.196 -37.812 1.00 63.34 88 VAL A C 1
ATOM 663 O O . VAL A 1 88 ? 11.494 6.032 -39.028 1.00 63.34 88 VAL A O 1
ATOM 666 N N . GLU A 1 89 ? 12.444 5.482 -37.075 1.00 65.88 89 GLU A N 1
ATOM 667 C CA . GLU A 1 89 ? 13.356 4.492 -37.649 1.00 65.88 89 GLU A CA 1
ATOM 668 C C . GLU A 1 89 ? 12.608 3.260 -38.178 1.00 65.88 89 GLU A C 1
ATOM 670 O O . GLU A 1 89 ? 12.869 2.814 -39.297 1.00 65.88 89 GLU A O 1
ATOM 675 N N . ALA A 1 90 ? 11.595 2.771 -37.453 1.00 65.62 90 ALA A N 1
ATOM 676 C CA . ALA A 1 90 ? 10.724 1.694 -37.926 1.00 65.62 90 ALA A CA 1
ATOM 677 C C . ALA A 1 90 ? 9.953 2.081 -39.204 1.00 65.62 90 ALA A C 1
ATOM 679 O O . ALA A 1 90 ? 9.880 1.290 -40.151 1.00 65.62 90 ALA A O 1
ATOM 680 N N . ALA A 1 91 ? 9.426 3.308 -39.277 1.00 66.44 91 ALA A N 1
ATOM 681 C CA . ALA A 1 91 ? 8.747 3.822 -40.466 1.00 66.44 91 ALA A CA 1
ATOM 682 C C . ALA A 1 91 ? 9.714 4.006 -41.650 1.00 66.44 91 ALA A C 1
ATOM 684 O O . ALA A 1 91 ? 9.385 3.630 -42.779 1.00 66.44 91 ALA A O 1
ATOM 685 N N . ALA A 1 92 ? 10.928 4.507 -41.402 1.00 65.06 92 ALA A N 1
ATOM 686 C CA . ALA A 1 92 ? 11.971 4.640 -42.415 1.00 65.06 92 ALA A CA 1
ATOM 687 C C . ALA A 1 92 ? 12.416 3.271 -42.953 1.00 65.06 92 ALA A C 1
ATOM 689 O O . ALA A 1 92 ? 12.548 3.104 -44.167 1.00 65.06 92 ALA A O 1
ATOM 690 N N . LEU A 1 93 ? 12.575 2.266 -42.086 1.00 66.75 93 LEU A N 1
ATOM 691 C CA . LEU A 1 93 ? 12.935 0.898 -42.470 1.00 66.75 93 LEU A CA 1
ATOM 692 C C . LEU A 1 93 ? 11.828 0.229 -43.303 1.00 66.75 93 LEU A C 1
ATOM 694 O O . LEU A 1 93 ? 12.115 -0.423 -44.311 1.00 66.75 93 LEU A O 1
ATOM 698 N N . ALA A 1 94 ? 10.560 0.428 -42.926 1.00 67.88 94 ALA A N 1
ATOM 699 C CA . ALA A 1 94 ? 9.403 -0.069 -43.671 1.00 67.88 94 ALA A CA 1
ATOM 700 C C . ALA A 1 94 ? 9.269 0.604 -45.048 1.00 67.88 94 ALA A C 1
ATOM 702 O O . ALA A 1 94 ? 8.975 -0.065 -46.043 1.00 67.88 94 ALA A O 1
ATOM 703 N N . HIS A 1 95 ? 9.542 1.908 -45.135 1.00 66.56 95 HIS A N 1
ATOM 704 C CA . HIS A 1 95 ? 9.558 2.638 -46.402 1.00 66.56 95 HIS A CA 1
ATOM 705 C C . HIS A 1 95 ? 10.720 2.190 -47.305 1.00 66.56 95 HIS A C 1
ATOM 707 O O . HIS A 1 95 ? 10.520 1.960 -48.498 1.00 66.56 95 HIS A O 1
ATOM 713 N N . ARG A 1 96 ? 11.910 1.949 -46.736 1.00 63.84 96 ARG A N 1
ATOM 714 C CA . ARG A 1 96 ? 13.086 1.443 -47.468 1.00 63.84 96 ARG A CA 1
ATOM 715 C C . ARG A 1 96 ? 12.873 0.032 -48.017 1.00 63.84 96 ARG A C 1
ATOM 717 O O . ARG A 1 96 ? 13.235 -0.224 -49.160 1.00 63.84 96 ARG A O 1
ATOM 724 N N . ARG A 1 97 ? 12.239 -0.864 -47.247 1.00 57.50 97 ARG A N 1
ATOM 725 C CA . ARG A 1 97 ? 11.868 -2.210 -47.728 1.00 57.50 97 ARG A CA 1
ATOM 726 C C . ARG A 1 97 ? 10.850 -2.160 -48.864 1.00 57.50 97 ARG A C 1
ATOM 728 O O . ARG A 1 97 ? 10.945 -2.966 -49.780 1.00 57.50 97 ARG A O 1
ATOM 735 N N . ARG A 1 98 ? 9.919 -1.202 -48.851 1.00 59.66 98 ARG A N 1
ATOM 736 C CA . ARG A 1 98 ? 8.928 -1.032 -49.926 1.00 59.66 98 ARG A CA 1
ATO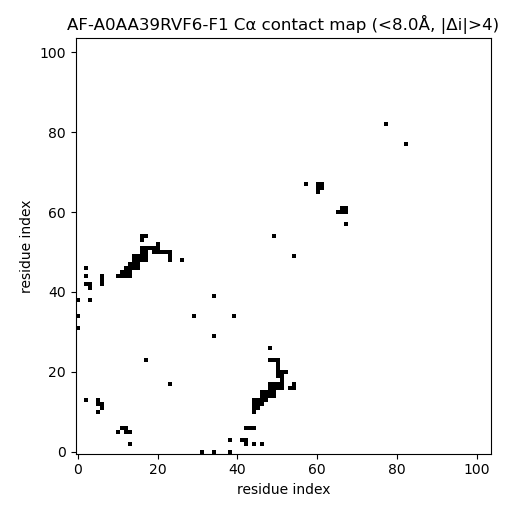M 737 C C . ARG A 1 98 ? 9.565 -0.630 -51.267 1.00 59.66 98 ARG A C 1
ATOM 739 O O . ARG A 1 98 ? 9.038 -1.002 -52.305 1.00 59.66 98 ARG A O 1
ATOM 746 N N . LEU A 1 99 ? 10.699 0.072 -51.248 1.00 66.00 99 LEU A N 1
ATOM 747 C CA . LEU A 1 99 ? 11.434 0.494 -52.452 1.00 66.00 99 LEU A CA 1
ATOM 748 C C . LEU A 1 99 ? 12.401 -0.571 -53.003 1.00 66.00 99 LEU A C 1
ATOM 750 O O . LEU A 1 99 ? 12.932 -0.395 -54.094 1.00 66.00 99 LEU A O 1
ATOM 754 N N . GLN A 1 100 ? 12.648 -1.656 -52.262 1.00 63.06 100 GLN A N 1
ATOM 755 C CA . GLN A 1 100 ? 13.576 -2.729 -52.649 1.00 63.06 100 GLN A CA 1
ATOM 756 C C . GLN A 1 100 ? 12.877 -4.016 -53.109 1.00 63.06 100 GLN A C 1
ATOM 758 O O . GLN A 1 100 ? 13.554 -4.984 -53.452 1.00 63.06 100 GLN A O 1
ATOM 763 N N . LEU A 1 101 ? 11.542 -4.056 -53.125 1.00 51.81 101 LEU A N 1
ATOM 764 C CA . LEU A 1 101 ? 10.814 -5.188 -53.693 1.00 51.81 101 LEU A CA 1
ATOM 765 C C . LEU A 1 101 ? 10.880 -5.099 -55.228 1.00 51.81 101 LEU A C 1
ATOM 767 O O . LEU A 1 101 ? 10.450 -4.083 -55.780 1.00 51.81 101 LEU A O 1
ATOM 771 N N . PRO A 1 102 ? 11.408 -6.118 -55.932 1.00 56.31 102 PRO A N 1
ATOM 772 C CA . PRO A 1 102 ? 11.376 -6.131 -57.385 1.00 56.31 102 PRO A CA 1
ATOM 773 C C . PRO A 1 102 ? 9.921 -6.238 -57.843 1.00 56.31 102 PRO A C 1
ATOM 775 O O . PRO A 1 102 ? 9.204 -7.163 -57.461 1.00 56.31 102 PRO A O 1
ATOM 778 N N . VAL A 1 103 ? 9.489 -5.283 -58.664 1.00 64.50 103 VAL A N 1
ATOM 779 C CA . VAL A 1 103 ? 8.252 -5.415 -59.434 1.00 64.50 103 VAL A CA 1
ATOM 780 C C . VAL A 1 103 ? 8.522 -6.517 -60.459 1.00 64.50 103 VAL A C 1
ATOM 782 O O . VAL A 1 103 ? 9.315 -6.310 -61.376 1.00 64.50 103 VAL A O 1
ATOM 785 N N . SER A 1 104 ? 7.975 -7.711 -60.217 1.00 64.06 104 SER A N 1
ATOM 786 C CA . SER A 1 104 ? 7.942 -8.801 -61.203 1.00 64.06 104 SER A CA 1
ATOM 787 C C . SER A 1 104 ? 6.801 -8.589 -62.184 1.00 64.06 104 SER A C 1
ATOM 789 O O . SER A 1 104 ? 5.744 -8.089 -61.733 1.00 64.06 104 SER A O 1
#

Organism: Acer saccharum (NCBI:txid4024)

Nearest PDB structures (foldseek):
  4tjv-assembly1_A  TM=8.834E-01  e=5.945E-07  Arabidopsis thaliana

Solvent-accessible surface area (backbone atoms only — not comparable to full-atom values): 6850 Å² total; per-residue (Å²): 113,69,63,54,54,40,47,77,71,68,44,80,56,45,78,45,54,42,93,53,95,63,82,88,70,78,85,81,64,71,92,55,92,77,63,55,73,70,60,71,74,68,55,82,56,57,73,46,83,43,48,25,69,58,44,52,50,52,51,51,42,47,76,71,73,48,87,85,86,84,86,89,83,82,72,78,80,70,55,77,74,75,50,47,66,62,53,52,50,53,52,50,51,54,55,54,54,65,73,68,59,80,87,125

Foldseek 3Di:
DVLLVCVVVVHQADEAEDPDQDPDDPPPDDPPPPPDPVSVVPRPHYYDYDYNVVVVVCVVCVVVVHDDDDDDDPPPPPPPVVCVVVVVVVVVVVVVVVVPDDPD

InterPro domains:
  IPR003137 PA domain [PF02225] (2-58)

Mean predicted aligned error: 13.47 Å

pLDDT: mean 77.87, std 16.19, range [48.72, 97.81]

Radius of gyration: 23.3 Å; Cα contacts (8 Å, |Δi|>4): 70; chains: 1; bounding box: 40×30×74 Å

Sequence (104 aa):
MKAWNAQKGGAAAILVADDKIEPLITMDTPEEENADAEYLQNITIPSALISKSLGDSIKKSLTGGEMVNMNLDWTEALPLLLLLPLFVEAAALAHRRRLQLPVS